Protein AF-A0A9W5PK77-F1 (afdb_monomer)

Mean predicted aligned error: 4.89 Å

Radius of gyration: 15.11 Å; Cα contacts (8 Å, |Δi|>4): 53; chains: 1; bounding box: 53×22×29 Å

Nearest PDB structures (foldseek):
  7zd6-assembly1_g  TM=3.753E-01  e=8.410E+00  Ovis aries

Sequence (93 aa):
MQTNKKWSHLKQKQRETISNWLREAYIEKIKIYNRRLKAREHEDVLERVMSKIYDREIWIPDYEVEKYYKGKINRWYNKHISLDEKNDKEENI

Structure (mmCIF, N/CA/C/O backbone):
data_AF-A0A9W5PK77-F1
#
_entry.id   AF-A0A9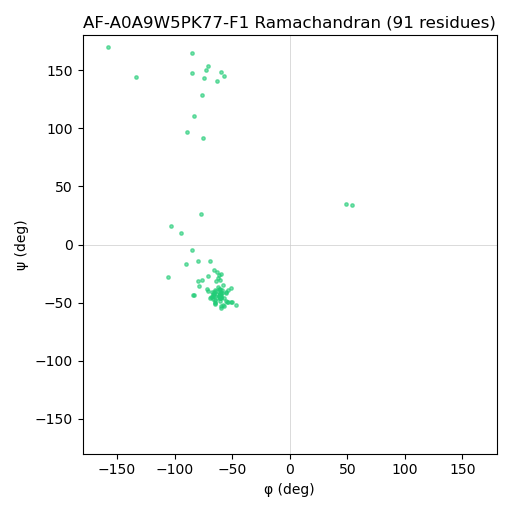W5PK77-F1
#
loop_
_atom_site.group_PDB
_atom_site.id
_atom_site.type_symbol
_atom_site.label_atom_id
_atom_site.label_alt_id
_atom_site.label_comp_id
_atom_site.label_asym_id
_atom_site.label_entity_id
_atom_site.label_seq_id
_atom_site.pdbx_PDB_ins_code
_atom_site.Cartn_x
_atom_site.Cartn_y
_atom_site.Cartn_z
_atom_site.occupancy
_atom_site.B_iso_or_equiv
_atom_site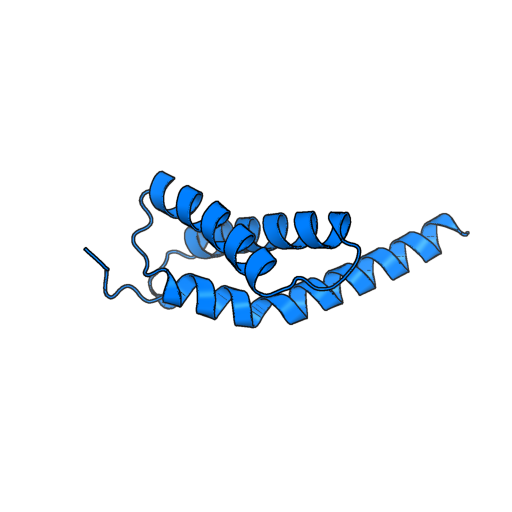.auth_seq_id
_atom_site.auth_comp_id
_atom_site.auth_asym_id
_atom_site.auth_atom_id
_atom_site.pdbx_PDB_model_num
ATOM 1 N N . MET A 1 1 ? -20.893 2.875 2.591 1.00 52.94 1 MET A N 1
ATOM 2 C CA . MET A 1 1 ? -20.619 3.602 3.852 1.00 52.94 1 MET A CA 1
ATOM 3 C C . MET A 1 1 ? -19.110 3.710 4.025 1.00 52.94 1 MET A C 1
ATOM 5 O O . MET A 1 1 ? -18.471 2.686 4.220 1.00 52.94 1 MET A O 1
ATOM 9 N N . GLN A 1 2 ? -18.532 4.908 3.909 1.00 55.75 2 GLN A N 1
ATOM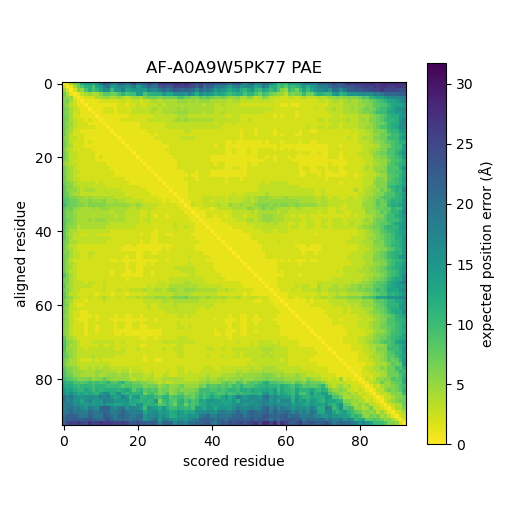 10 C CA . GLN A 1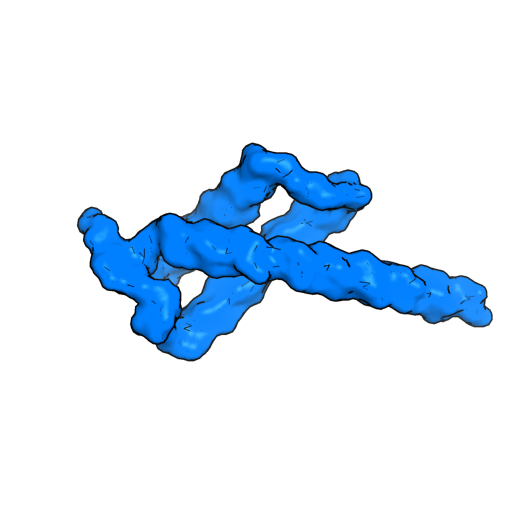 2 ? -17.139 5.139 4.313 1.00 55.75 2 GLN A CA 1
ATOM 11 C C . GLN A 1 2 ? -17.092 5.208 5.847 1.00 55.75 2 GLN A C 1
ATOM 13 O O . GLN A 1 2 ? -17.906 5.898 6.458 1.00 55.75 2 GLN A O 1
ATOM 18 N N . THR A 1 3 ? -16.206 4.444 6.487 1.00 69.62 3 THR A N 1
ATOM 19 C CA . THR A 1 3 ? -16.078 4.437 7.952 1.00 69.62 3 THR A CA 1
ATOM 20 C C . THR A 1 3 ? -15.166 5.570 8.414 1.00 69.62 3 THR A C 1
ATOM 22 O O . THR A 1 3 ? -14.182 5.872 7.764 1.00 69.62 3 THR A O 1
ATOM 25 N N . ASN A 1 4 ? -15.385 6.162 9.590 1.00 82.56 4 ASN A N 1
ATOM 26 C CA . ASN A 1 4 ? -14.419 7.115 10.174 1.00 82.56 4 ASN A CA 1
ATOM 27 C C . ASN A 1 4 ? -13.198 6.401 10.805 1.00 82.56 4 ASN A C 1
ATOM 29 O O . ASN A 1 4 ? -12.600 6.873 11.779 1.00 82.56 4 ASN A O 1
ATOM 33 N N . LYS A 1 5 ? -12.859 5.197 10.324 1.00 87.94 5 LYS A N 1
ATOM 34 C CA . LYS A 1 5 ? -11.875 4.326 10.966 1.00 87.94 5 LYS A CA 1
ATOM 35 C C . LYS A 1 5 ? -10.463 4.723 10.550 1.00 87.94 5 LYS A C 1
ATOM 37 O O . LYS A 1 5 ? -10.051 4.476 9.430 1.00 87.94 5 LYS A O 1
ATOM 42 N N . LYS A 1 6 ? -9.693 5.272 11.486 1.00 94.19 6 LYS A N 1
ATOM 43 C CA . LYS A 1 6 ? -8.265 5.549 11.291 1.00 94.19 6 LYS A CA 1
ATOM 44 C C . LYS A 1 6 ? -7.441 4.263 11.255 1.00 94.19 6 LYS A C 1
ATOM 46 O O . LYS A 1 6 ? -7.783 3.285 11.925 1.00 94.19 6 LYS A O 1
ATOM 51 N N . TRP A 1 7 ? -6.291 4.296 10.582 1.00 95.00 7 TRP A N 1
ATOM 52 C CA . TRP A 1 7 ? -5.315 3.198 10.573 1.0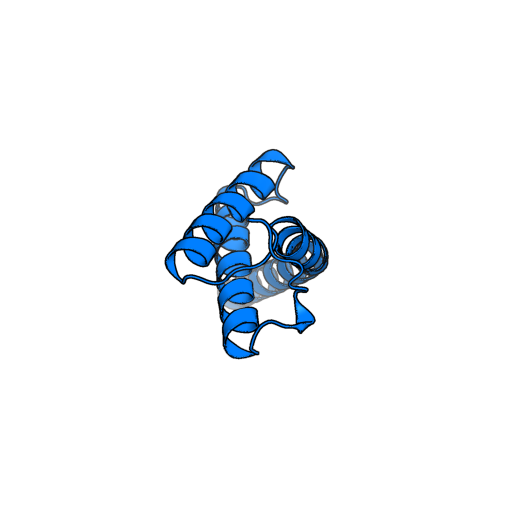0 95.00 7 TRP A CA 1
ATOM 53 C C . TRP A 1 7 ? -4.944 2.714 11.985 1.00 95.00 7 TRP A C 1
ATOM 55 O O . TRP A 1 7 ? -4.787 1.518 12.230 1.00 95.00 7 TRP A O 1
ATOM 65 N N . SER A 1 8 ? -4.841 3.635 12.949 1.00 93.94 8 SER A N 1
ATOM 66 C CA . SER A 1 8 ? -4.549 3.324 14.354 1.00 93.94 8 SER A CA 1
ATOM 67 C C . SER A 1 8 ? -5.627 2.481 15.041 1.00 93.94 8 SER A C 1
ATOM 69 O O . SER A 1 8 ? -5.306 1.789 16.002 1.00 93.94 8 SER A O 1
ATOM 71 N N . HIS A 1 9 ? -6.868 2.499 14.548 1.00 95.50 9 HIS A N 1
ATOM 72 C CA . HIS A 1 9 ? -7.983 1.712 15.080 1.00 95.50 9 HIS A CA 1
ATOM 73 C C . HIS A 1 9 ? -8.035 0.279 14.522 1.00 95.50 9 HIS A C 1
ATOM 75 O O . HIS A 1 9 ? -8.904 -0.506 14.906 1.00 95.50 9 HIS A O 1
ATOM 81 N N . LEU A 1 10 ? -7.159 -0.079 13.579 1.00 95.75 10 LEU A N 1
ATOM 82 C CA . LEU A 1 10 ? -7.020 -1.461 13.127 1.00 95.75 10 LEU A CA 1
ATOM 83 C C . LEU A 1 10 ? -6.293 -2.303 14.180 1.00 95.75 10 LEU A C 1
ATOM 85 O O . LEU A 1 10 ? -5.326 -1.853 14.801 1.00 95.75 10 LEU A O 1
ATOM 89 N N . LYS A 1 11 ? -6.706 -3.569 14.323 1.00 96.38 11 LYS A N 1
ATOM 90 C CA . LYS A 1 11 ? -5.973 -4.537 15.150 1.00 96.38 11 LYS A CA 1
ATOM 91 C C . LYS A 1 11 ? -4.554 -4.696 14.601 1.00 96.38 11 LYS A C 1
ATOM 93 O O . LYS A 1 11 ? -4.346 -4.642 13.389 1.00 96.38 11 LYS A O 1
ATOM 98 N N . GLN A 1 12 ? -3.581 -4.962 15.470 1.00 96.88 12 GLN A N 1
ATOM 99 C CA . GLN A 1 12 ? -2.184 -5.139 15.056 1.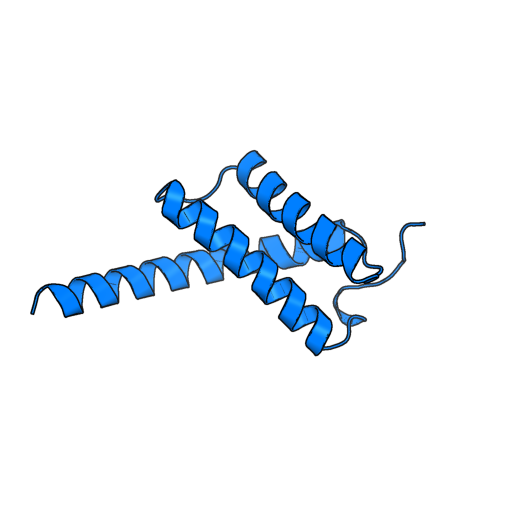00 96.88 12 GLN A CA 1
ATOM 100 C C . GLN A 1 12 ? -2.034 -6.154 13.912 1.00 96.88 12 GLN A C 1
ATOM 102 O O . GLN A 1 12 ? -1.487 -5.804 12.870 1.00 96.88 12 GLN A O 1
ATOM 107 N N . LYS A 1 13 ? -2.645 -7.338 14.048 1.00 96.88 13 LYS A N 1
ATOM 108 C CA . LYS A 1 13 ? -2.644 -8.383 13.012 1.00 96.88 13 LYS A CA 1
ATOM 109 C C . LYS A 1 13 ? -3.229 -7.915 11.670 1.00 96.88 13 LYS A C 1
ATOM 111 O O . LYS A 1 13 ? -2.751 -8.327 10.617 1.00 96.88 13 LYS A O 1
ATOM 116 N N . GLN A 1 14 ? -4.239 -7.036 11.683 1.00 97.25 14 GLN A N 1
ATOM 117 C CA . GLN A 1 14 ? -4.799 -6.449 10.457 1.00 97.25 14 GLN A CA 1
ATOM 118 C C . GLN A 1 14 ? -3.795 -5.494 9.802 1.00 97.25 14 GLN A C 1
ATOM 120 O O . GLN A 1 14 ? -3.551 -5.602 8.605 1.00 97.25 14 GLN A O 1
ATOM 125 N N . ARG A 1 15 ? -3.162 -4.610 10.587 1.00 97.62 15 ARG A N 1
ATOM 126 C CA . ARG A 1 15 ? -2.134 -3.679 10.083 1.00 97.62 15 ARG A CA 1
ATOM 127 C C . ARG A 1 15 ? -0.938 -4.413 9.488 1.00 97.62 15 ARG A C 1
ATOM 129 O O . ARG A 1 15 ? -0.457 -4.021 8.431 1.00 97.62 15 ARG A O 1
ATOM 136 N N . GLU A 1 16 ? -0.476 -5.468 10.151 1.00 97.62 16 GLU A N 1
ATOM 137 C CA . GLU A 1 16 ? 0.618 -6.316 9.665 1.00 97.62 16 GLU A CA 1
ATOM 138 C C . GLU A 1 16 ? 0.234 -7.021 8.365 1.00 97.62 16 GLU A C 1
ATOM 140 O O . GLU A 1 16 ? 0.984 -6.960 7.396 1.00 97.62 16 GLU A O 1
ATOM 145 N N . THR A 1 17 ? -0.969 -7.600 8.303 1.00 97.88 17 THR A N 1
ATOM 146 C CA . THR A 1 17 ? -1.481 -8.237 7.080 1.00 97.88 17 THR A CA 1
ATOM 147 C C . THR A 1 17 ? -1.516 -7.247 5.912 1.00 97.88 17 THR A C 1
ATOM 149 O O . THR A 1 17 ? -0.957 -7.531 4.855 1.00 97.88 17 THR A O 1
ATOM 152 N N . ILE A 1 18 ? -2.125 -6.070 6.100 1.00 97.88 18 ILE A N 1
ATOM 153 C CA . ILE A 1 18 ? -2.232 -5.053 5.042 1.00 97.88 18 ILE A CA 1
ATOM 154 C C . ILE A 1 18 ? -0.844 -4.549 4.636 1.00 97.88 18 ILE A C 1
ATOM 156 O O . ILE A 1 18 ? -0.551 -4.424 3.449 1.00 97.88 18 ILE A O 1
ATOM 160 N N . SER A 1 19 ? 0.038 -4.304 5.609 1.00 98.00 19 SER A N 1
ATOM 161 C CA . SER A 1 19 ? 1.423 -3.909 5.343 1.00 98.00 19 SER A CA 1
ATOM 162 C C . SER A 1 19 ? 2.167 -4.948 4.504 1.00 98.00 19 SER A C 1
ATOM 164 O O . SER A 1 19 ? 2.931 -4.564 3.619 1.00 98.00 19 SER A O 1
ATOM 166 N N . ASN A 1 20 ? 1.976 -6.240 4.782 1.00 98.00 20 ASN A N 1
ATOM 167 C CA . ASN A 1 20 ? 2.619 -7.315 4.030 1.00 98.00 20 ASN A CA 1
ATOM 168 C C . ASN A 1 20 ? 2.101 -7.361 2.594 1.00 98.00 20 ASN A C 1
ATOM 170 O O . ASN A 1 20 ? 2.912 -7.328 1.675 1.00 98.00 20 ASN A O 1
ATOM 174 N N . TRP A 1 21 ? 0.782 -7.298 2.389 1.00 98.38 21 TRP A N 1
ATOM 175 C CA . TRP A 1 21 ? 0.201 -7.265 1.043 1.00 98.38 21 TRP A CA 1
ATOM 176 C C . TRP A 1 21 ? 0.662 -6.064 0.215 1.00 98.38 21 TRP A C 1
ATOM 178 O O . TRP A 1 21 ? 1.017 -6.234 -0.949 1.00 98.38 21 TRP A O 1
ATOM 188 N N . LEU A 1 22 ? 0.698 -4.865 0.809 1.00 98.25 22 LEU A N 1
ATOM 189 C CA . LEU A 1 22 ? 1.206 -3.662 0.140 1.00 98.25 22 LEU A CA 1
ATOM 190 C C . LEU A 1 22 ? 2.677 -3.815 -0.242 1.00 98.25 22 LEU A C 1
ATOM 192 O O . LEU A 1 22 ? 3.069 -3.458 -1.352 1.00 98.25 22 LEU A O 1
ATOM 196 N N . ARG A 1 23 ? 3.496 -4.339 0.677 1.00 97.38 23 ARG A N 1
ATOM 197 C CA . ARG A 1 23 ? 4.923 -4.541 0.434 1.00 97.38 23 ARG A CA 1
ATOM 198 C C . ARG A 1 23 ? 5.154 -5.572 -0.666 1.00 97.38 23 ARG A C 1
ATOM 200 O O . ARG A 1 23 ? 5.954 -5.308 -1.552 1.00 97.38 23 ARG A O 1
ATOM 207 N N . GLU A 1 24 ? 4.488 -6.720 -0.610 1.00 96.75 24 GLU A N 1
ATOM 208 C CA . GLU A 1 24 ? 4.611 -7.790 -1.607 1.00 96.75 24 GLU A CA 1
ATOM 209 C C . GLU A 1 24 ? 4.221 -7.289 -2.997 1.00 96.75 24 GLU A C 1
ATOM 211 O O . GLU A 1 24 ? 5.041 -7.343 -3.910 1.00 96.75 24 GLU A O 1
ATOM 216 N N . ALA A 1 25 ? 3.033 -6.692 -3.134 1.00 97.06 25 ALA A N 1
ATOM 217 C CA . ALA A 1 25 ? 2.556 -6.168 -4.412 1.00 97.06 25 ALA A CA 1
ATOM 218 C C . ALA A 1 25 ? 3.467 -5.059 -4.970 1.00 97.06 25 ALA A C 1
ATOM 220 O O . ALA A 1 25 ? 3.716 -5.004 -6.175 1.00 97.06 25 ALA A O 1
ATOM 221 N N . TYR A 1 26 ? 4.001 -4.195 -4.100 1.00 97.00 26 TYR A N 1
ATOM 222 C CA . TYR A 1 26 ? 4.972 -3.180 -4.499 1.00 97.00 26 TYR A CA 1
ATOM 223 C C . TYR A 1 26 ? 6.281 -3.799 -5.002 1.00 97.00 26 TYR A C 1
ATOM 225 O O . TYR A 1 26 ? 6.739 -3.447 -6.085 1.00 97.00 26 TYR A O 1
ATOM 233 N N . ILE A 1 27 ? 6.877 -4.720 -4.240 1.00 94.81 27 ILE A N 1
ATOM 234 C CA . ILE A 1 27 ? 8.151 -5.352 -4.606 1.00 94.81 27 ILE A CA 1
ATOM 235 C C . ILE A 1 27 ? 8.010 -6.191 -5.878 1.00 94.81 27 ILE A C 1
ATOM 237 O O . ILE A 1 27 ? 8.895 -6.127 -6.723 1.00 94.81 27 ILE A O 1
ATOM 241 N N . GLU A 1 28 ? 6.900 -6.910 -6.068 1.00 94.94 28 GLU A N 1
ATOM 242 C CA . GLU A 1 28 ? 6.608 -7.617 -7.324 1.00 94.94 28 GLU A CA 1
ATOM 243 C C . GLU A 1 28 ? 6.672 -6.669 -8.530 1.00 94.94 28 GLU A C 1
ATOM 245 O O . GLU A 1 28 ? 7.378 -6.947 -9.498 1.00 94.94 28 GLU A O 1
ATOM 250 N N . LYS A 1 29 ? 6.002 -5.511 -8.460 1.00 94.56 29 LYS A N 1
ATOM 251 C CA . LYS A 1 29 ? 6.025 -4.516 -9.544 1.00 94.56 29 LYS A CA 1
ATOM 252 C C . LYS A 1 29 ? 7.418 -3.907 -9.735 1.00 94.56 29 LYS A C 1
ATOM 254 O O . LYS A 1 29 ? 7.839 -3.734 -10.875 1.00 94.56 29 LYS A O 1
ATOM 259 N N . ILE A 1 30 ? 8.145 -3.603 -8.654 1.00 94.19 30 ILE A N 1
ATOM 260 C CA . ILE A 1 30 ? 9.518 -3.081 -8.757 1.00 94.19 30 ILE A CA 1
ATOM 261 C C . ILE A 1 30 ? 10.432 -4.088 -9.456 1.00 94.19 30 ILE A C 1
ATOM 263 O O . ILE A 1 30 ? 11.161 -3.684 -10.354 1.00 94.19 30 ILE A O 1
ATOM 267 N N . LYS A 1 31 ? 10.352 -5.381 -9.117 1.00 91.56 31 LYS A N 1
ATOM 268 C CA . LYS A 1 31 ? 11.146 -6.433 -9.770 1.00 91.56 31 LYS A CA 1
ATOM 269 C C . LYS A 1 31 ? 10.860 -6.542 -11.267 1.00 91.56 31 LYS A C 1
ATOM 271 O O . LYS A 1 31 ? 11.784 -6.737 -12.045 1.00 91.56 31 LYS A O 1
ATOM 276 N N . ILE A 1 32 ? 9.599 -6.385 -11.675 1.00 92.12 32 ILE A N 1
ATOM 277 C CA . ILE A 1 32 ? 9.207 -6.427 -13.094 1.00 92.12 32 ILE A CA 1
ATOM 278 C C . ILE A 1 32 ? 9.785 -5.233 -13.863 1.00 92.12 32 ILE A C 1
ATOM 280 O O . ILE A 1 32 ? 10.280 -5.394 -14.974 1.00 92.12 32 ILE A O 1
ATOM 284 N N . TYR A 1 33 ? 9.710 -4.028 -13.294 1.00 90.38 33 TYR A N 1
ATOM 285 C CA . TYR A 1 33 ? 10.132 -2.812 -13.993 1.00 90.38 33 TYR A CA 1
ATOM 286 C C . TYR A 1 33 ? 11.607 -2.450 -13.791 1.00 90.38 33 TYR A C 1
ATOM 288 O O . TYR A 1 33 ? 12.120 -1.611 -14.528 1.00 90.38 33 TYR A O 1
ATOM 296 N N . ASN A 1 34 ? 12.260 -3.023 -12.781 1.00 88.81 34 ASN A N 1
ATOM 297 C CA . ASN A 1 34 ? 13.605 -2.686 -12.316 1.00 88.81 34 ASN A CA 1
ATOM 298 C C . ASN A 1 34 ? 13.832 -1.173 -12.092 1.00 88.81 34 ASN A C 1
ATOM 300 O O . ASN A 1 34 ? 14.888 -0.613 -12.379 1.00 88.81 34 ASN A O 1
ATOM 304 N N . ARG A 1 35 ? 12.794 -0.469 -11.628 1.00 91.12 35 ARG A N 1
ATOM 305 C CA . ARG A 1 35 ? 12.816 0.969 -11.310 1.00 91.12 35 ARG A CA 1
ATOM 306 C C . ARG A 1 35 ? 11.708 1.316 -10.328 1.00 91.12 35 ARG A C 1
ATOM 308 O O . ARG A 1 35 ? 10.790 0.529 -10.125 1.00 91.12 35 ARG A O 1
ATOM 315 N N . ARG A 1 36 ? 11.728 2.542 -9.794 1.00 92.31 36 ARG A N 1
ATOM 316 C CA . ARG A 1 36 ? 10.593 3.103 -9.039 1.00 92.31 36 ARG A CA 1
ATOM 317 C C . ARG A 1 36 ? 9.309 3.113 -9.869 1.00 92.31 36 ARG A C 1
ATOM 319 O O . ARG A 1 36 ? 9.350 3.356 -11.079 1.00 92.31 36 ARG A O 1
ATOM 326 N N . LEU A 1 37 ? 8.183 2.891 -9.194 1.00 94.69 37 LEU A N 1
ATOM 327 C CA . LEU A 1 37 ? 6.866 2.905 -9.821 1.00 94.69 37 LEU A CA 1
ATOM 328 C C . LEU A 1 37 ? 6.417 4.330 -10.180 1.00 94.69 37 LEU A C 1
ATOM 330 O O . LEU A 1 37 ? 6.789 5.310 -9.534 1.00 94.69 37 LEU A O 1
ATOM 334 N N . LYS A 1 38 ? 5.610 4.429 -11.234 1.00 95.06 38 LYS A N 1
ATOM 335 C CA . LYS A 1 38 ? 4.871 5.626 -11.655 1.00 95.06 38 LYS A CA 1
ATOM 336 C C . LYS A 1 38 ? 3.542 5.712 -10.901 1.00 95.06 38 LYS A C 1
ATOM 338 O O . LYS A 1 38 ? 3.075 4.722 -10.351 1.00 95.06 38 LYS A O 1
ATOM 343 N N . ALA A 1 39 ? 2.893 6.878 -10.933 1.00 93.62 39 ALA A N 1
ATOM 344 C CA . ALA A 1 39 ? 1.617 7.112 -10.245 1.00 93.62 39 ALA A CA 1
ATOM 345 C C . ALA A 1 39 ? 0.557 6.034 -10.550 1.00 93.62 39 ALA A C 1
ATOM 347 O O . ALA A 1 39 ? 0.050 5.403 -9.631 1.00 93.62 39 ALA A O 1
ATOM 348 N N . ARG A 1 40 ? 0.333 5.723 -11.832 1.00 94.88 40 ARG A N 1
ATOM 349 C CA . ARG A 1 40 ? -0.614 4.676 -12.248 1.00 94.88 40 ARG A CA 1
ATOM 350 C C . ARG A 1 40 ? -0.237 3.276 -11.746 1.00 94.88 40 ARG A C 1
ATOM 352 O O . ARG A 1 40 ? -1.087 2.494 -11.360 1.00 94.88 40 ARG A O 1
ATOM 359 N N . GLU A 1 41 ? 1.054 2.963 -11.696 1.00 95.56 41 GLU A N 1
ATOM 360 C CA . GLU A 1 41 ? 1.531 1.670 -11.185 1.00 95.56 41 GLU A CA 1
ATOM 361 C C . GLU A 1 41 ? 1.353 1.564 -9.660 1.00 95.56 41 GLU A C 1
ATOM 363 O O . GLU A 1 41 ? 1.202 0.464 -9.131 1.00 95.56 41 GLU A O 1
ATOM 368 N N . HIS A 1 42 ? 1.361 2.695 -8.946 1.00 96.06 42 HIS A N 1
ATOM 369 C CA . HIS A 1 42 ? 0.997 2.746 -7.531 1.00 96.06 42 HIS A CA 1
ATOM 370 C C . HIS A 1 42 ? -0.507 2.547 -7.315 1.00 96.06 42 HIS A C 1
ATOM 372 O O . HIS A 1 42 ? -0.881 1.871 -6.356 1.00 96.06 42 HIS A O 1
ATOM 378 N N . GLU A 1 43 ? -1.352 3.094 -8.191 1.00 95.81 43 GLU A N 1
ATOM 379 C CA . GLU A 1 43 ? -2.803 2.865 -8.167 1.00 95.81 43 GLU A CA 1
ATOM 380 C C . GLU A 1 43 ? -3.124 1.375 -8.327 1.00 95.81 43 GLU A C 1
ATOM 382 O O . GLU A 1 43 ? -3.841 0.838 -7.488 1.00 95.81 43 GLU A O 1
ATOM 387 N N . ASP A 1 44 ? -2.485 0.673 -9.275 1.00 95.81 44 ASP A N 1
ATOM 388 C CA . ASP A 1 44 ? -2.645 -0.785 -9.436 1.00 95.81 44 ASP A CA 1
ATOM 389 C C . ASP A 1 44 ? -2.332 -1.561 -8.138 1.00 95.81 44 ASP A C 1
ATOM 391 O O . ASP A 1 44 ? -2.992 -2.544 -7.789 1.00 95.81 44 ASP A O 1
ATOM 395 N N . VAL A 1 45 ? -1.269 -1.156 -7.426 1.00 97.06 45 VAL A N 1
ATOM 396 C CA . VAL A 1 45 ? -0.864 -1.791 -6.161 1.00 97.06 45 VAL A CA 1
ATOM 397 C C . VAL A 1 45 ? -1.929 -1.565 -5.093 1.00 97.06 45 VAL A C 1
ATOM 399 O O . VAL A 1 45 ? -2.274 -2.500 -4.367 1.00 97.06 45 VAL A O 1
ATOM 402 N N . LEU A 1 46 ? -2.441 -0.338 -4.993 1.00 97.44 46 LEU A N 1
ATOM 403 C CA . LEU A 1 46 ? -3.483 0.012 -4.036 1.00 97.44 46 LEU A CA 1
ATOM 404 C C . LEU A 1 46 ? -4.782 -0.727 -4.352 1.00 97.44 46 LEU A C 1
ATOM 406 O O . LEU A 1 46 ? -5.302 -1.386 -3.459 1.00 97.44 46 LEU A O 1
ATOM 410 N N . GLU A 1 47 ? -5.251 -0.712 -5.599 1.00 96.88 47 GLU A N 1
ATOM 411 C CA . GLU A 1 47 ? -6.482 -1.384 -6.032 1.00 96.88 47 GLU A CA 1
ATOM 412 C C . GLU A 1 47 ? -6.465 -2.878 -5.678 1.00 96.88 47 GLU A C 1
ATOM 414 O O . GLU A 1 47 ? -7.375 -3.385 -5.013 1.00 96.88 47 GLU A O 1
ATOM 419 N N . ARG A 1 48 ? -5.367 -3.576 -6.007 1.00 96.31 48 ARG A N 1
ATOM 420 C CA . ARG A 1 48 ? -5.202 -5.002 -5.685 1.00 96.31 48 ARG A CA 1
ATOM 421 C C . ARG A 1 48 ? -5.280 -5.277 -4.183 1.00 96.31 48 ARG A C 1
ATOM 423 O O . ARG A 1 48 ? -5.813 -6.308 -3.771 1.00 96.31 48 ARG A O 1
ATOM 430 N N . VAL A 1 49 ? -4.713 -4.404 -3.351 1.00 97.56 49 VAL A N 1
ATOM 431 C CA . VAL A 1 49 ? -4.741 -4.587 -1.893 1.00 97.56 49 VAL A CA 1
ATOM 432 C C . VAL A 1 49 ? -6.084 -4.174 -1.300 1.00 97.56 49 VAL A C 1
ATOM 434 O O . VAL A 1 49 ? -6.559 -4.851 -0.390 1.00 97.56 49 VAL A O 1
ATOM 437 N N . MET A 1 50 ? -6.722 -3.132 -1.828 1.00 96.75 50 MET A N 1
ATOM 438 C CA . MET A 1 50 ? -8.058 -2.706 -1.413 1.00 96.75 50 MET A CA 1
ATOM 439 C C . MET A 1 50 ? -9.084 -3.818 -1.641 1.00 96.75 50 MET A C 1
ATOM 441 O O . MET A 1 50 ? -9.842 -4.119 -0.722 1.00 96.75 50 MET A O 1
ATOM 445 N N . SER A 1 51 ? -9.023 -4.528 -2.775 1.00 96.56 51 SER A N 1
ATOM 446 C CA . SER A 1 51 ? -9.851 -5.724 -3.004 1.00 96.56 51 SER A CA 1
ATOM 447 C C . SER A 1 51 ? -9.688 -6.752 -1.876 1.00 96.56 51 SER A C 1
ATOM 449 O O . SER A 1 51 ? -10.669 -7.156 -1.261 1.00 96.56 51 SER A O 1
ATOM 451 N N . LYS A 1 52 ? -8.445 -7.093 -1.501 1.00 97.25 52 LYS A N 1
ATOM 452 C CA . LYS A 1 52 ? -8.170 -8.047 -0.406 1.00 97.25 52 LYS A CA 1
ATOM 453 C C . LYS A 1 52 ? -8.647 -7.557 0.968 1.00 97.25 52 LYS A C 1
ATOM 455 O O . LYS A 1 52 ? -8.954 -8.367 1.843 1.00 97.25 52 LYS A O 1
ATOM 460 N N . ILE A 1 53 ? -8.637 -6.244 1.196 1.00 96.38 53 ILE A N 1
ATOM 461 C CA . ILE A 1 53 ? -9.140 -5.613 2.425 1.00 96.38 53 ILE A CA 1
ATOM 462 C C . ILE A 1 53 ? -10.659 -5.775 2.508 1.00 96.38 53 ILE A C 1
ATOM 464 O O . ILE A 1 53 ? -11.157 -6.160 3.571 1.00 96.38 53 ILE A O 1
ATOM 468 N N . TYR A 1 54 ? -11.368 -5.536 1.401 1.00 94.50 54 TYR A N 1
ATOM 469 C CA . TYR A 1 54 ? -12.814 -5.732 1.313 1.00 94.50 54 TYR A CA 1
ATOM 470 C C . TYR A 1 54 ? -13.200 -7.208 1.458 1.00 94.50 54 TYR A C 1
ATOM 472 O O . TYR A 1 54 ? -14.082 -7.508 2.258 1.00 94.50 54 TYR A O 1
ATOM 480 N N . ASP A 1 55 ? -12.469 -8.129 0.820 1.00 96.00 55 ASP A N 1
ATOM 481 C CA . ASP A 1 55 ? -12.697 -9.581 0.940 1.00 96.00 55 ASP A CA 1
ATOM 482 C C . ASP A 1 55 ? -12.518 -10.099 2.378 1.00 96.00 55 ASP A C 1
ATOM 484 O O . ASP A 1 55 ? -13.093 -11.113 2.767 1.0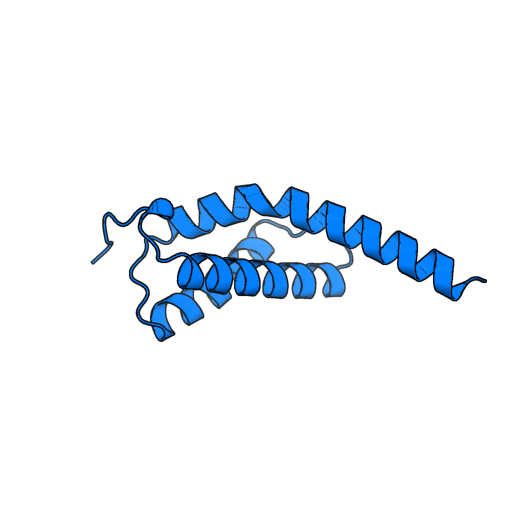0 96.00 55 ASP A O 1
ATOM 488 N N . ARG A 1 56 ? -11.704 -9.412 3.191 1.00 95.25 56 ARG A N 1
ATOM 489 C CA . ARG A 1 56 ? -11.521 -9.709 4.624 1.00 95.25 56 ARG A CA 1
ATOM 490 C C . ARG A 1 56 ? -12.421 -8.894 5.550 1.00 95.25 56 ARG A C 1
ATOM 492 O O . ARG A 1 56 ? -12.190 -8.903 6.762 1.00 95.25 56 ARG A O 1
ATOM 499 N N . GLU A 1 57 ? -13.389 -8.170 4.993 1.00 94.06 57 GLU A N 1
ATOM 500 C CA . GLU A 1 57 ? -14.356 -7.343 5.722 1.00 94.06 57 GLU A CA 1
ATOM 501 C C . GLU A 1 57 ? -13.683 -6.333 6.674 1.00 94.06 57 GLU A C 1
ATOM 503 O O . GLU A 1 57 ? -14.167 -6.013 7.767 1.00 94.06 57 GLU A O 1
ATOM 508 N N . ILE A 1 58 ? -12.512 -5.817 6.280 1.00 93.50 58 ILE A N 1
ATOM 509 C CA . ILE A 1 58 ? -11.788 -4.808 7.052 1.00 93.50 58 ILE A CA 1
ATOM 510 C C . ILE A 1 58 ? -12.269 -3.424 6.614 1.00 93.50 58 ILE A C 1
ATOM 512 O O . ILE A 1 58 ? -11.770 -2.840 5.660 1.00 93.50 58 ILE A O 1
ATOM 516 N N . TRP A 1 59 ? -13.212 -2.860 7.364 1.00 92.75 59 TRP A N 1
ATOM 517 C CA . TRP A 1 59 ? -13.775 -1.543 7.062 1.00 92.75 59 TRP A CA 1
ATOM 518 C C . TRP A 1 59 ? -12.833 -0.381 7.423 1.00 92.75 59 TRP A C 1
ATOM 520 O O . TRP A 1 59 ? -12.871 0.125 8.550 1.00 92.75 59 TRP A O 1
ATOM 530 N N . ILE A 1 60 ? -12.008 0.064 6.476 1.00 94.44 60 ILE A N 1
ATOM 531 C CA . ILE A 1 60 ? -11.118 1.232 6.582 1.00 94.44 60 ILE A CA 1
ATOM 532 C C . ILE A 1 60 ? -11.240 2.107 5.323 1.00 94.44 60 ILE A C 1
ATOM 534 O O . ILE A 1 60 ? -11.393 1.551 4.239 1.00 94.44 60 ILE A O 1
ATOM 538 N N . PRO A 1 61 ? -11.167 3.447 5.425 1.00 94.81 61 PRO A N 1
ATOM 539 C CA . PRO A 1 61 ? -11.100 4.308 4.253 1.00 94.81 61 PRO A CA 1
ATOM 540 C C . PRO A 1 61 ? -9.843 4.088 3.427 1.00 94.81 61 PRO A C 1
ATOM 542 O O . PRO A 1 61 ? -8.733 4.013 3.958 1.00 94.81 61 PRO A O 1
ATOM 545 N N . ASP A 1 62 ? -10.016 4.125 2.117 1.00 94.31 62 ASP A N 1
ATOM 546 C CA . ASP A 1 62 ? -8.956 3.968 1.127 1.00 94.31 62 ASP A CA 1
ATOM 547 C C . ASP A 1 62 ? -7.825 4.983 1.353 1.00 94.31 62 ASP A C 1
ATOM 549 O O . ASP A 1 62 ? -6.648 4.622 1.345 1.00 94.31 62 ASP A O 1
ATOM 553 N N . TYR A 1 63 ? -8.173 6.233 1.687 1.00 94.81 63 TYR A N 1
ATOM 554 C CA . TYR A 1 63 ? -7.194 7.295 1.941 1.00 94.81 63 TYR A CA 1
ATOM 555 C C . TYR A 1 63 ? -6.272 6.990 3.140 1.00 94.81 63 TYR A C 1
ATOM 557 O O . TYR A 1 63 ? -5.127 7.447 3.170 1.00 94.81 63 TYR A O 1
ATOM 565 N N . GLU A 1 64 ? -6.727 6.226 4.144 1.00 97.00 64 GLU A N 1
ATOM 566 C CA . GLU A 1 64 ? -5.885 5.817 5.281 1.00 97.00 64 GLU A CA 1
ATOM 567 C C . GLU A 1 64 ? -4.843 4.784 4.837 1.00 97.00 64 GLU A C 1
ATOM 569 O O . GLU A 1 64 ? -3.681 4.847 5.251 1.00 97.00 64 GLU A O 1
ATOM 574 N N . VAL A 1 65 ? -5.249 3.855 3.967 1.00 96.75 65 VAL A N 1
ATOM 575 C CA . VAL A 1 65 ? -4.368 2.834 3.387 1.00 96.75 65 VAL A CA 1
ATOM 576 C C . VAL A 1 65 ? -3.357 3.488 2.447 1.00 96.75 65 VAL A C 1
ATOM 578 O O . VAL A 1 65 ? -2.158 3.230 2.560 1.00 96.75 65 VAL A O 1
ATOM 581 N N . GLU A 1 66 ? -3.809 4.400 1.588 1.00 96.94 66 GLU A N 1
ATOM 582 C CA . 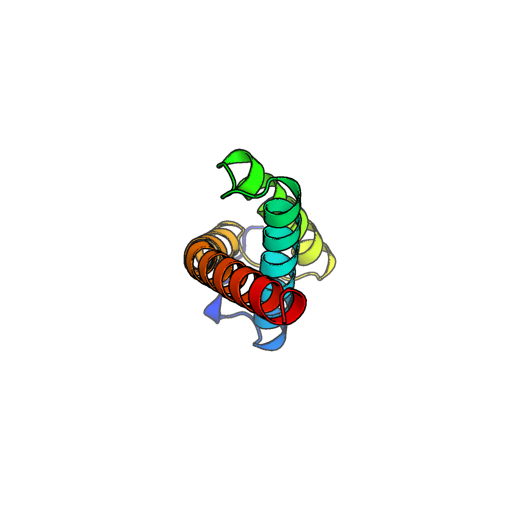GLU A 1 66 ? -2.960 5.175 0.683 1.00 96.94 66 GLU A CA 1
ATOM 583 C C . GLU A 1 66 ? -1.940 6.028 1.450 1.00 96.94 66 GLU A C 1
ATOM 585 O O . GLU A 1 66 ? -0.745 6.017 1.138 1.00 96.94 66 GLU A O 1
ATOM 590 N N . LYS A 1 67 ? -2.378 6.738 2.498 1.00 97.44 67 LYS A N 1
ATOM 591 C CA . LYS A 1 67 ? -1.491 7.537 3.354 1.00 97.44 67 LYS A CA 1
ATOM 592 C C . LYS A 1 67 ? -0.420 6.670 4.011 1.00 97.44 67 LYS A C 1
ATOM 594 O O . LYS A 1 67 ? 0.754 7.049 4.023 1.00 97.44 67 LYS A O 1
ATOM 599 N N . TYR A 1 68 ? -0.806 5.510 4.544 1.00 97.62 68 TYR A N 1
ATOM 600 C CA . TYR A 1 68 ? 0.144 4.551 5.103 1.00 97.62 68 TYR A CA 1
ATOM 601 C C . TYR A 1 68 ? 1.142 4.077 4.042 1.00 97.62 68 TYR A C 1
ATOM 603 O O . TYR A 1 68 ? 2.352 4.110 4.275 1.00 97.62 68 TYR A O 1
ATOM 611 N N . TYR A 1 69 ? 0.641 3.686 2.870 1.00 97.81 69 TYR A N 1
ATOM 612 C CA . TYR A 1 69 ? 1.434 3.204 1.747 1.00 97.81 69 TYR A CA 1
ATOM 613 C C . TYR A 1 69 ? 2.486 4.229 1.309 1.00 97.81 69 TYR A C 1
ATOM 615 O O . TYR A 1 69 ? 3.680 3.919 1.317 1.00 97.81 69 TYR A O 1
ATOM 623 N N . LYS A 1 70 ? 2.077 5.477 1.046 1.00 96.44 70 LYS A N 1
ATOM 624 C CA . LYS A 1 70 ? 2.972 6.583 0.664 1.00 96.44 70 LYS A CA 1
ATOM 625 C C . LYS A 1 70 ? 4.113 6.786 1.665 1.00 96.44 70 LYS A C 1
ATOM 627 O O . LYS A 1 70 ? 5.260 6.973 1.265 1.00 96.44 70 LYS A O 1
ATOM 632 N N . GLY A 1 71 ? 3.834 6.656 2.964 1.00 96.81 71 GLY A N 1
ATOM 633 C CA . GLY A 1 71 ? 4.851 6.738 4.018 1.00 96.81 71 GLY A CA 1
ATOM 634 C C . GLY A 1 71 ? 5.841 5.562 4.065 1.00 96.81 71 GLY A C 1
ATOM 635 O O . GLY A 1 71 ? 6.873 5.656 4.735 1.00 96.81 71 GLY A O 1
ATOM 636 N N . LYS A 1 72 ? 5.559 4.443 3.385 1.00 96.69 72 LYS A N 1
ATOM 637 C CA . LYS A 1 72 ? 6.385 3.224 3.407 1.00 96.69 72 LYS A CA 1
ATOM 638 C C . LYS A 1 72 ? 7.205 2.986 2.144 1.00 96.69 72 LYS A C 1
ATOM 640 O O . LYS A 1 72 ? 8.281 2.399 2.267 1.00 96.69 72 LYS A O 1
ATOM 645 N N . ILE A 1 73 ? 6.756 3.469 0.983 1.00 95.31 73 ILE A N 1
ATOM 646 C CA . ILE A 1 73 ? 7.385 3.229 -0.333 1.00 95.31 73 ILE A CA 1
ATOM 647 C C . ILE A 1 73 ? 8.902 3.446 -0.301 1.00 95.31 73 ILE A C 1
ATOM 649 O O . ILE A 1 73 ? 9.655 2.538 -0.647 1.00 95.31 73 ILE A O 1
ATOM 653 N N . ASN A 1 74 ? 9.366 4.603 0.187 1.00 94.12 74 ASN A N 1
ATOM 654 C CA . ASN A 1 74 ? 10.799 4.925 0.226 1.00 94.12 74 ASN A CA 1
ATOM 655 C C . ASN A 1 74 ? 11.603 3.919 1.059 1.00 94.12 74 ASN A C 1
ATOM 657 O O . ASN A 1 74 ? 12.674 3.477 0.651 1.00 94.12 74 ASN A O 1
ATOM 661 N N . ARG A 1 75 ? 11.067 3.511 2.215 1.00 95.56 75 ARG A N 1
ATOM 662 C CA . ARG A 1 75 ? 11.723 2.530 3.085 1.00 95.56 75 ARG A CA 1
ATOM 663 C C . ARG A 1 75 ? 11.789 1.157 2.421 1.00 95.56 75 ARG A C 1
ATOM 665 O O . ARG A 1 75 ? 12.809 0.484 2.528 1.00 95.56 75 ARG A O 1
ATOM 672 N N . TRP A 1 76 ? 10.710 0.727 1.770 1.00 96.19 76 TRP A N 1
ATOM 673 C CA . TRP A 1 76 ? 10.683 -0.560 1.077 1.00 96.19 76 TRP A CA 1
ATOM 674 C C . TRP A 1 76 ? 11.610 -0.583 -0.131 1.00 96.19 76 TRP A C 1
ATOM 676 O O . TRP A 1 76 ? 12.324 -1.565 -0.299 1.00 96.19 76 TRP A O 1
ATOM 686 N N . TYR A 1 77 ? 11.648 0.503 -0.905 1.00 93.44 77 TYR A N 1
ATOM 687 C CA . TYR A 1 77 ? 12.557 0.648 -2.037 1.00 93.44 77 TYR A CA 1
ATOM 688 C C . TYR A 1 77 ? 14.019 0.553 -1.597 1.00 93.44 77 TYR A C 1
ATOM 690 O O . TYR A 1 77 ? 14.740 -0.318 -2.064 1.00 93.44 77 TYR A O 1
ATOM 698 N N . ASN A 1 78 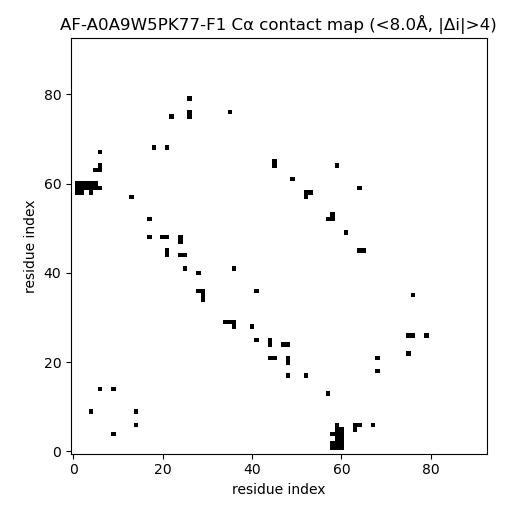? 14.436 1.380 -0.633 1.00 92.62 78 ASN A N 1
ATOM 699 C CA . ASN A 1 78 ? 15.823 1.383 -0.166 1.00 92.62 78 ASN A CA 1
ATOM 700 C C . ASN A 1 78 ? 16.226 0.024 0.419 1.00 92.62 78 ASN A C 1
ATOM 702 O O . ASN A 1 78 ? 17.333 -0.445 0.179 1.00 92.62 78 ASN A O 1
ATOM 706 N N . LYS A 1 79 ? 15.315 -0.636 1.152 1.00 91.81 79 LYS A N 1
ATOM 707 C CA . LYS A 1 79 ? 15.569 -1.979 1.680 1.00 91.81 79 LYS A CA 1
ATOM 708 C C . LYS A 1 79 ? 15.742 -3.010 0.562 1.00 91.81 79 LYS A C 1
ATOM 710 O O . LYS A 1 79 ? 16.591 -3.878 0.701 1.00 91.81 79 LYS A O 1
ATOM 715 N N . HIS A 1 80 ? 14.951 -2.934 -0.505 1.00 88.94 80 HIS A N 1
ATOM 716 C CA . HIS A 1 80 ? 15.076 -3.836 -1.649 1.00 88.94 80 HIS A CA 1
ATOM 717 C C . HIS A 1 80 ? 16.409 -3.653 -2.373 1.00 88.94 80 HIS A C 1
ATOM 719 O O . HIS A 1 80 ? 17.133 -4.629 -2.489 1.00 88.94 80 HIS A O 1
ATOM 725 N N . ILE A 1 81 ? 16.780 -2.415 -2.720 1.00 86.62 81 ILE A N 1
ATOM 726 C CA . ILE A 1 81 ? 18.075 -2.126 -3.358 1.00 86.62 81 ILE A CA 1
ATOM 727 C C . ILE A 1 81 ? 19.236 -2.625 -2.489 1.00 86.62 81 ILE A C 1
ATOM 729 O O . ILE A 1 81 ? 20.106 -3.330 -2.975 1.00 86.62 81 ILE A O 1
ATOM 733 N N . SER A 1 82 ? 19.206 -2.363 -1.177 1.00 86.62 82 SER A N 1
ATOM 734 C CA . SER A 1 82 ? 20.267 -2.824 -0.268 1.00 86.62 82 SER A CA 1
ATOM 735 C C . SER A 1 82 ? 20.360 -4.346 -0.108 1.00 86.62 82 SER A C 1
ATOM 737 O O . SER A 1 82 ? 21.372 -4.842 0.379 1.00 86.62 82 SER A O 1
ATOM 739 N N . LEU A 1 83 ? 19.278 -5.078 -0.397 1.00 82.31 83 LEU A N 1
ATOM 740 C CA . LEU A 1 83 ? 19.267 -6.541 -0.360 1.00 82.31 83 LEU A CA 1
ATOM 741 C C . LEU A 1 83 ? 19.789 -7.098 -1.680 1.00 82.31 83 LEU A C 1
ATOM 743 O O . LEU A 1 83 ? 20.623 -7.994 -1.651 1.00 82.31 83 LEU A O 1
ATOM 747 N N . ASP A 1 84 ? 19.356 -6.527 -2.800 1.00 77.50 84 ASP A N 1
ATOM 748 C CA . ASP A 1 84 ? 19.832 -6.911 -4.128 1.00 77.50 84 ASP A CA 1
ATOM 749 C C . ASP A 1 84 ? 21.352 -6.673 -4.239 1.00 77.50 84 ASP A C 1
ATOM 751 O O . ASP A 1 84 ? 22.088 -7.598 -4.553 1.00 77.50 84 ASP A O 1
ATOM 755 N N . GLU A 1 85 ? 21.856 -5.513 -3.789 1.00 73.06 85 GLU A N 1
ATOM 756 C CA . GLU A 1 85 ? 23.301 -5.212 -3.735 1.00 73.06 85 GLU A CA 1
ATOM 757 C C . GLU A 1 85 ? 24.123 -6.176 -2.859 1.00 73.06 85 GLU A C 1
ATOM 759 O O . GLU A 1 85 ? 25.341 -6.272 -3.020 1.00 73.06 85 GLU A O 1
ATOM 764 N N . LYS A 1 86 ? 23.503 -6.825 -1.865 1.00 74.50 86 LYS A N 1
ATOM 765 C CA . LYS A 1 86 ? 24.179 -7.824 -1.021 1.00 74.50 86 LYS A CA 1
ATOM 766 C C . LYS A 1 86 ? 24.196 -9.187 -1.690 1.00 74.50 86 LYS A C 1
ATOM 768 O O . LYS A 1 86 ? 25.243 -9.822 -1.692 1.00 74.50 86 LYS A O 1
ATOM 773 N N . ASN A 1 87 ? 23.071 -9.589 -2.273 1.00 72.94 87 ASN A N 1
ATOM 774 C CA . ASN A 1 87 ? 22.963 -10.849 -2.997 1.00 72.94 87 ASN A CA 1
ATOM 775 C C . ASN A 1 87 ? 23.942 -10.873 -4.184 1.00 72.94 87 ASN A C 1
ATOM 777 O O . ASN A 1 87 ? 24.680 -11.840 -4.336 1.00 72.94 87 ASN A O 1
ATOM 781 N N . ASP A 1 88 ? 24.063 -9.765 -4.927 1.00 68.00 88 ASP A N 1
ATOM 782 C CA . ASP A 1 88 ? 25.023 -9.639 -6.034 1.00 68.00 88 ASP A CA 1
ATOM 783 C C . ASP A 1 88 ? 26.486 -9.793 -5.574 1.00 68.00 88 ASP A C 1
ATOM 785 O O . ASP A 1 88 ? 27.338 -10.250 -6.333 1.00 68.00 88 ASP A O 1
ATOM 789 N N . LYS A 1 89 ? 26.816 -9.410 -4.332 1.00 69.19 89 LYS A N 1
ATOM 790 C CA . LYS A 1 89 ? 28.171 -9.575 -3.776 1.00 69.19 89 LYS A CA 1
ATOM 791 C C . LYS A 1 89 ? 28.443 -10.996 -3.297 1.00 69.19 89 LYS A C 1
ATOM 793 O O . LYS A 1 89 ? 29.591 -11.413 -3.352 1.00 69.19 89 LYS A O 1
ATOM 798 N N . GLU A 1 90 ? 27.428 -11.706 -2.814 1.00 66.19 90 GLU A N 1
ATOM 799 C CA . GLU A 1 90 ? 27.555 -13.099 -2.366 1.00 66.19 90 GLU A CA 1
ATOM 800 C C . GLU A 1 90 ? 27.629 -14.081 -3.546 1.00 66.19 90 GLU A C 1
ATOM 802 O O . GLU A 1 90 ? 28.318 -15.087 -3.435 1.00 66.19 90 GLU A O 1
ATOM 807 N N . GLU A 1 91 ? 26.997 -13.781 -4.687 1.00 62.31 91 GLU A N 1
ATOM 808 C CA . GLU A 1 91 ? 27.063 -14.625 -5.895 1.00 62.31 91 GLU A CA 1
ATOM 809 C C . GLU A 1 91 ? 28.358 -14.451 -6.721 1.00 62.31 91 GLU A C 1
ATOM 811 O O . GLU A 1 91 ? 28.649 -15.279 -7.582 1.00 62.31 91 GLU A O 1
ATOM 816 N N . ASN A 1 92 ? 29.148 -13.398 -6.470 1.00 58.91 92 ASN A N 1
ATOM 817 C CA . ASN A 1 92 ? 30.406 -13.099 -7.178 1.00 58.91 92 ASN A CA 1
ATOM 818 C C . ASN A 1 92 ? 31.685 -13.454 -6.375 1.00 58.91 92 ASN A C 1
ATOM 820 O O . ASN A 1 92 ? 32.770 -12.975 -6.719 1.00 58.91 92 ASN A O 1
ATOM 824 N N . ILE A 1 93 ? 31.570 -14.261 -5.311 1.00 51.09 93 ILE A N 1
ATOM 825 C CA . ILE A 1 93 ? 32.683 -14.800 -4.496 1.00 51.09 93 ILE A CA 1
ATOM 826 C C . ILE A 1 93 ? 32.748 -16.316 -4.679 1.00 51.09 93 ILE A C 1
ATOM 828 O O . ILE A 1 93 ? 33.878 -16.828 -4.843 1.00 51.09 93 ILE A O 1
#

Secondary structure (DSSP, 8-state):
------GGGS-HHHHHHHHHHHHHHHHHHHHHHTSPPPHHHHHHHHHHHHHHHHHTT----HHHHHHHHHHHHHHHHHHHHHHHHHHHHHTT-

Solvent-accessible surface area (backbone atoms only — not comparable to full-atom values): 5470 Å² total; per-residue (Å²): 135,86,50,95,44,52,69,85,74,48,54,68,72,54,52,52,50,52,51,48,49,48,49,51,49,45,50,55,52,31,68,75,67,74,46,88,78,52,74,70,57,49,47,56,39,47,53,60,42,50,52,55,35,55,78,66,69,55,78,55,35,66,66,48,56,50,54,53,47,68,75,39,50,68,61,54,51,54,52,48,55,60,46,51,62,45,51,60,57,64,76,72,110

Foldseek 3Di:
DQDPDAPVNDDPVLNVVLVVQLLVLLVVVCVVVVDHDDPVSNVVSLVVSVVVCVVVVPRHDSVNSVVVSVVCSVVSVVVVVVVVVVVVVVVVD

pLDDT: mean 90.71, std 11.03, range [51.09, 98.38]

Organism: NCBI:txid1053233